Protein AF-A0AB37X7U2-F1 (afdb_monomer_lite)

Radius of gyration: 24.33 Å; chains: 1; bounding box: 53×36×54 Å

Structure (mmCIF, N/CA/C/O backbone):
data_AF-A0AB37X7U2-F1
#
_entry.id   AF-A0AB37X7U2-F1
#
loop_
_atom_site.group_PDB
_atom_site.id
_atom_site.type_symbol
_atom_site.label_atom_id
_atom_site.label_alt_id
_atom_site.label_comp_id
_atom_site.label_asym_id
_atom_site.label_entity_id
_atom_site.label_seq_id
_atom_site.pdbx_PDB_ins_code
_atom_site.Cartn_x
_atom_site.Cartn_y
_atom_site.Cartn_z
_atom_site.occupancy
_atom_site.B_iso_or_equiv
_atom_site.auth_seq_id
_atom_site.auth_comp_id
_atom_site.auth_asym_id
_atom_site.auth_atom_id
_atom_site.pdbx_PDB_model_num
ATOM 1 N N . MET A 1 1 ? 36.731 28.317 12.889 1.00 39.19 1 MET A N 1
ATOM 2 C CA . MET A 1 1 ? 36.912 27.083 13.681 1.00 39.19 1 MET A CA 1
ATOM 3 C C . MET A 1 1 ? 36.143 27.249 14.980 1.00 39.19 1 MET A C 1
ATOM 5 O O . MET A 1 1 ? 36.609 27.953 15.861 1.00 39.19 1 MET A O 1
ATOM 9 N N . LEU A 1 2 ? 34.923 26.715 15.038 1.00 48.03 2 LEU A N 1
ATOM 10 C CA . LEU A 1 2 ? 34.070 26.726 16.229 1.00 48.03 2 LEU A CA 1
ATOM 11 C C . LEU A 1 2 ? 34.205 25.358 16.905 1.00 48.03 2 LEU A C 1
ATOM 13 O O . LEU A 1 2 ? 33.697 24.361 16.400 1.00 48.03 2 LEU A O 1
ATOM 17 N N . THR A 1 3 ? 34.945 25.311 18.006 1.00 49.19 3 THR A N 1
ATOM 18 C CA . THR A 1 3 ? 35.049 24.162 18.909 1.00 49.19 3 THR A CA 1
ATOM 19 C C . THR A 1 3 ? 33.835 24.160 19.835 1.00 49.19 3 THR A C 1
ATOM 21 O O . THR A 1 3 ? 33.737 24.980 20.743 1.00 49.19 3 THR A O 1
ATOM 24 N N . LEU A 1 4 ? 32.888 23.251 19.600 1.00 56.22 4 LEU A N 1
ATOM 25 C CA . LEU A 1 4 ? 31.833 22.942 20.567 1.00 56.22 4 LEU A CA 1
ATOM 26 C C . LEU A 1 4 ? 32.372 21.909 21.572 1.00 56.22 4 LEU A C 1
ATOM 28 O O . LEU A 1 4 ? 32.998 20.934 21.150 1.00 56.22 4 LEU A O 1
ATOM 32 N N . PRO A 1 5 ? 32.174 22.106 22.888 1.00 53.41 5 PRO A N 1
ATOM 33 C CA . PRO A 1 5 ? 32.727 21.223 23.900 1.00 53.41 5 PRO A CA 1
ATOM 34 C C . PRO A 1 5 ? 31.964 19.893 23.922 1.00 53.41 5 PRO A C 1
ATOM 36 O O . PRO A 1 5 ? 30.778 19.829 24.242 1.00 53.41 5 PRO A O 1
ATOM 39 N N . THR A 1 6 ? 32.686 18.819 23.610 1.00 54.94 6 THR A N 1
ATOM 40 C CA . THR A 1 6 ? 32.317 17.412 23.823 1.00 54.94 6 THR A CA 1
ATOM 41 C C . THR A 1 6 ? 32.255 17.109 25.323 1.00 54.94 6 THR A C 1
ATOM 43 O O . THR A 1 6 ? 3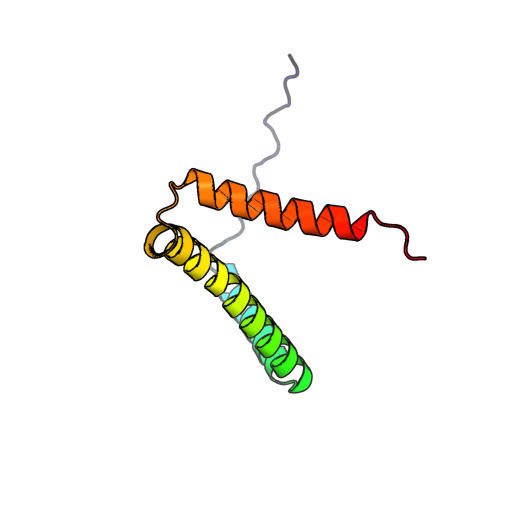3.122 16.436 25.873 1.00 54.94 6 THR A O 1
ATOM 46 N N . ALA A 1 7 ? 31.270 17.664 26.025 1.00 50.97 7 ALA A N 1
ATOM 47 C CA . ALA A 1 7 ? 31.122 17.463 27.464 1.00 50.97 7 ALA A CA 1
ATOM 48 C C . ALA A 1 7 ? 29.665 17.622 27.922 1.00 50.97 7 ALA A C 1
ATOM 50 O O . ALA A 1 7 ? 29.391 18.432 28.795 1.00 50.97 7 ALA A O 1
ATOM 51 N N . ALA A 1 8 ? 28.722 16.881 27.325 1.00 48.66 8 ALA A N 1
ATOM 52 C CA . ALA A 1 8 ? 27.391 16.636 27.911 1.00 48.66 8 ALA A CA 1
ATOM 53 C C . ALA A 1 8 ? 26.583 15.605 27.095 1.00 48.66 8 ALA A C 1
ATOM 55 O O . ALA A 1 8 ? 25.470 15.876 26.652 1.00 48.66 8 ALA A O 1
ATOM 56 N N . SER A 1 9 ? 27.128 14.414 26.842 1.00 45.03 9 SER A N 1
ATOM 57 C CA . SER A 1 9 ? 26.303 13.323 26.296 1.00 45.03 9 SER A CA 1
ATOM 58 C C . SER A 1 9 ? 26.657 11.966 26.885 1.00 45.03 9 SER A C 1
ATOM 60 O O . SER A 1 9 ? 26.693 10.947 26.209 1.00 45.03 9 SER A O 1
ATOM 62 N N . THR A 1 10 ? 26.869 11.936 28.196 1.00 48.75 10 THR A N 1
ATOM 63 C CA . THR A 1 10 ? 26.601 10.734 28.985 1.00 48.75 10 THR A CA 1
ATOM 64 C C . THR A 1 10 ? 25.107 10.724 29.298 1.00 48.75 10 THR A C 1
ATOM 66 O O . THR A 1 10 ? 24.675 10.964 30.423 1.00 48.75 10 THR A O 1
ATOM 69 N N . VAL A 1 11 ? 24.291 10.475 28.269 1.00 45.34 11 VAL A N 1
ATOM 70 C CA . VAL A 1 11 ? 22.961 9.907 28.497 1.00 45.34 11 VAL A CA 1
ATOM 71 C C . VAL A 1 11 ? 23.237 8.531 29.081 1.00 45.34 11 VAL A C 1
ATOM 73 O O . VAL A 1 11 ? 23.656 7.619 28.370 1.00 45.34 11 VAL A O 1
ATOM 76 N N . ALA A 1 12 ? 23.092 8.406 30.399 1.00 48.12 12 ALA A N 1
ATOM 77 C CA . ALA A 1 12 ? 22.971 7.111 31.039 1.00 48.12 12 ALA A CA 1
ATOM 78 C C . ALA A 1 12 ? 21.840 6.377 30.312 1.00 48.12 12 ALA A C 1
ATOM 80 O O . ALA A 1 12 ? 20.680 6.774 30.410 1.00 48.12 12 ALA A O 1
ATOM 81 N N . ALA A 1 13 ? 22.195 5.386 29.494 1.00 56.03 13 ALA A N 1
ATOM 82 C CA . ALA A 1 13 ? 21.222 4.567 28.797 1.00 56.03 13 ALA A CA 1
ATOM 83 C C . ALA A 1 13 ? 20.304 3.936 29.862 1.00 56.03 13 ALA A C 1
ATOM 85 O O . ALA A 1 13 ? 20.812 3.206 30.721 1.00 56.03 13 ALA A O 1
ATOM 86 N N . PRO A 1 14 ? 18.985 4.208 29.848 1.00 58.78 14 PRO A N 1
ATOM 87 C CA . PRO A 1 14 ? 18.048 3.455 30.671 1.00 58.78 14 PRO A CA 1
ATOM 88 C C . PRO A 1 14 ? 18.115 1.973 30.259 1.00 58.78 14 PRO A C 1
ATOM 90 O O . PRO A 1 14 ? 18.580 1.675 29.152 1.00 58.78 14 PRO A O 1
ATOM 93 N N . PRO A 1 15 ? 17.686 1.018 31.105 1.00 53.06 15 PRO A N 1
ATOM 94 C CA . PRO A 1 15 ? 17.724 -0.406 30.782 1.00 53.06 15 PRO A CA 1
ATOM 95 C C . PRO A 1 15 ? 16.771 -0.718 29.612 1.00 53.06 15 PRO A C 1
ATOM 97 O O . PRO A 1 15 ? 15.645 -1.175 29.782 1.00 53.06 15 PRO A O 1
ATOM 100 N N . ALA A 1 16 ? 17.255 -0.523 28.384 1.00 57.72 16 ALA A N 1
ATOM 101 C CA . ALA A 1 16 ? 16.487 -0.548 27.138 1.00 57.72 16 ALA A CA 1
ATOM 102 C C . ALA A 1 16 ? 15.861 -1.915 26.794 1.00 57.72 16 ALA A C 1
ATOM 104 O O . ALA A 1 16 ? 15.170 -2.060 25.782 1.00 57.72 16 ALA A O 1
ATOM 105 N N . ARG A 1 17 ? 16.125 -2.949 27.601 1.00 57.59 17 ARG A N 1
ATOM 106 C CA . ARG A 1 17 ? 15.743 -4.333 27.309 1.00 57.59 17 ARG A CA 1
ATOM 107 C C . ARG A 1 17 ? 14.390 -4.730 27.905 1.00 57.59 17 ARG A C 1
ATOM 109 O O . ARG A 1 17 ? 13.712 -5.553 27.298 1.00 57.59 17 ARG A O 1
ATOM 116 N N . GLU A 1 18 ? 13.971 -4.116 29.013 1.00 57.41 18 GLU A N 1
ATOM 117 C CA . GLU A 1 18 ? 12.667 -4.386 29.651 1.00 57.41 18 GLU A CA 1
ATOM 118 C C . GLU A 1 18 ? 11.556 -3.427 29.186 1.00 57.41 18 GLU A C 1
ATOM 120 O O . GLU A 1 18 ? 10.383 -3.799 29.156 1.00 57.41 18 GLU A O 1
ATOM 125 N N . GLU A 1 19 ? 11.905 -2.224 28.723 1.00 59.62 19 GLU A N 1
ATOM 126 C CA . GLU A 1 19 ? 10.934 -1.233 28.226 1.00 59.62 19 GLU A CA 1
ATOM 127 C C . GLU A 1 19 ? 10.345 -1.588 26.858 1.00 59.62 19 GLU A C 1
ATOM 129 O O . GLU A 1 19 ? 9.168 -1.343 26.602 1.00 59.62 19 GLU A O 1
ATOM 134 N N . ARG A 1 20 ? 11.129 -2.216 25.975 1.00 60.31 20 ARG A N 1
ATOM 135 C CA . ARG A 1 20 ? 10.686 -2.597 24.625 1.00 60.31 20 ARG A CA 1
ATOM 136 C C . ARG A 1 20 ? 9.476 -3.547 24.613 1.00 60.31 20 ARG A C 1
ATOM 138 O O . ARG A 1 20 ? 8.516 -3.251 23.901 1.00 60.31 20 ARG A O 1
ATOM 145 N N . PRO A 1 21 ? 9.469 -4.664 25.370 1.00 69.88 21 PRO A N 1
ATOM 146 C CA . PRO A 1 21 ? 8.306 -5.548 25.416 1.00 69.88 21 PRO A CA 1
ATOM 147 C C . PRO A 1 21 ? 7.096 -4.889 26.087 1.00 69.88 21 PRO A C 1
ATOM 149 O O . PRO A 1 21 ? 5.975 -5.153 25.663 1.00 69.88 21 PRO A O 1
ATOM 152 N N . ARG A 1 22 ? 7.308 -3.994 27.064 1.00 72.38 22 ARG A N 1
ATOM 153 C CA . ARG A 1 22 ? 6.236 -3.236 27.730 1.00 72.38 22 ARG A CA 1
ATOM 154 C C . ARG A 1 22 ? 5.582 -2.203 26.807 1.00 72.38 22 ARG A C 1
ATOM 156 O O . ARG A 1 22 ? 4.362 -2.095 26.761 1.00 72.38 22 ARG A O 1
ATOM 163 N N . LEU A 1 23 ? 6.380 -1.485 26.022 1.00 73.81 23 LEU A N 1
ATOM 164 C CA . LEU A 1 23 ? 5.882 -0.549 25.013 1.00 73.81 23 LEU A CA 1
ATOM 165 C C . LEU A 1 23 ? 5.072 -1.271 23.935 1.00 73.81 23 LEU A C 1
ATOM 167 O O . LEU A 1 23 ? 4.014 -0.794 23.533 1.00 73.81 23 LEU A O 1
ATOM 171 N N . LEU A 1 24 ? 5.536 -2.442 23.492 1.00 80.25 24 LEU A N 1
ATOM 172 C CA . LEU A 1 24 ? 4.801 -3.255 22.528 1.00 80.25 24 LEU A CA 1
ATOM 173 C C . LEU A 1 24 ? 3.474 -3.758 23.099 1.00 80.25 24 LEU A C 1
ATOM 175 O O . LEU A 1 24 ? 2.479 -3.709 22.383 1.00 80.25 24 LEU A O 1
ATOM 179 N N . THR A 1 25 ? 3.419 -4.199 24.360 1.00 78.25 25 THR A N 1
ATOM 180 C CA . THR A 1 25 ? 2.158 -4.627 24.986 1.00 78.25 25 TH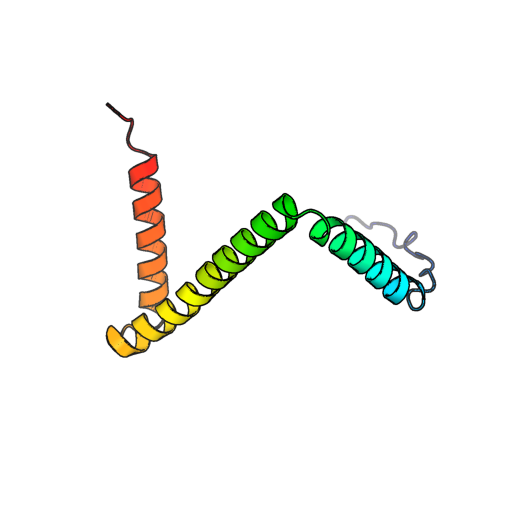R A CA 1
ATOM 181 C C . THR A 1 25 ? 1.197 -3.471 25.236 1.00 78.25 25 THR A C 1
ATOM 183 O O . THR A 1 25 ? -0.005 -3.654 25.046 1.00 78.25 25 THR A O 1
ATOM 186 N N . GLU A 1 26 ? 1.684 -2.278 25.580 1.00 80.00 26 GLU A N 1
ATOM 187 C CA . GLU A 1 26 ? 0.836 -1.084 25.693 1.00 80.00 26 GLU A CA 1
ATOM 188 C C . GLU A 1 26 ? 0.312 -0.616 24.328 1.00 80.00 26 GLU A C 1
ATOM 190 O O . GLU A 1 26 ? -0.881 -0.330 24.198 1.00 80.00 26 GLU A O 1
ATOM 195 N N . LEU A 1 27 ? 1.146 -0.642 23.282 1.00 82.12 27 LEU A N 1
ATOM 196 C CA . LEU A 1 27 ? 0.724 -0.375 21.902 1.00 82.12 27 LEU A CA 1
ATOM 197 C C . LEU A 1 27 ? -0.297 -1.404 21.410 1.00 82.12 27 LEU A C 1
ATOM 199 O O . LEU A 1 27 ? -1.306 -1.027 20.816 1.00 82.12 27 LEU A O 1
ATOM 203 N N . LEU A 1 28 ? -0.083 -2.693 21.692 1.00 80.19 28 LEU A N 1
ATOM 204 C CA . LEU A 1 28 ? -1.037 -3.750 21.355 1.00 80.19 28 LEU A CA 1
ATOM 205 C C . LEU A 1 28 ? -2.344 -3.589 22.133 1.00 80.19 28 LEU A C 1
ATOM 207 O O . LEU A 1 28 ? -3.416 -3.787 21.569 1.00 80.19 28 LEU A O 1
ATOM 211 N N . GLY A 1 29 ? -2.275 -3.219 23.413 1.00 80.12 29 GLY A N 1
ATOM 212 C CA . GLY A 1 29 ? -3.442 -2.950 24.251 1.00 80.12 29 GLY A CA 1
ATOM 213 C C . GLY A 1 29 ? -4.250 -1.756 23.744 1.00 80.12 29 GLY A C 1
ATOM 214 O O . GLY A 1 29 ? -5.478 -1.836 23.648 1.00 80.12 29 GLY A O 1
ATOM 215 N N . GLY A 1 30 ? -3.563 -0.685 23.342 1.00 76.94 30 GLY A N 1
ATOM 216 C CA . GLY A 1 30 ? -4.151 0.480 22.688 1.00 76.94 30 GLY A CA 1
ATOM 217 C C . GLY A 1 30 ? -4.795 0.122 21.350 1.00 76.94 30 GLY A C 1
ATOM 218 O O . GLY A 1 30 ? -5.975 0.403 21.148 1.00 76.94 30 GLY A O 1
ATOM 219 N N . ALA A 1 31 ? -4.072 -0.585 20.479 1.00 77.19 31 ALA A N 1
ATOM 220 C CA . ALA A 1 31 ? -4.578 -1.056 19.191 1.00 77.19 31 ALA A CA 1
ATOM 221 C C . ALA A 1 31 ? -5.792 -1.980 19.356 1.00 77.19 31 ALA A C 1
ATOM 223 O O . ALA A 1 31 ? -6.776 -1.840 18.635 1.00 77.19 31 ALA A O 1
ATOM 224 N N . ARG A 1 32 ? -5.778 -2.878 20.347 1.00 75.25 32 ARG A N 1
ATOM 225 C CA . ARG A 1 32 ? -6.887 -3.799 20.633 1.00 75.25 32 ARG A CA 1
ATOM 226 C C . ARG A 1 32 ? -8.118 -3.071 21.177 1.00 75.25 32 ARG A C 1
ATOM 228 O O . ARG A 1 32 ? -9.232 -3.421 20.798 1.00 75.25 32 ARG A O 1
ATOM 235 N N . ARG A 1 33 ? -7.945 -2.027 21.998 1.00 71.31 33 ARG A N 1
ATOM 236 C CA . ARG A 1 33 ? -9.045 -1.125 22.403 1.00 71.31 33 ARG A CA 1
ATOM 237 C C . ARG A 1 33 ? -9.592 -0.308 21.232 1.00 71.31 33 ARG A C 1
ATOM 239 O O . ARG A 1 33 ? -10.802 -0.094 21.158 1.00 71.31 33 ARG A O 1
ATOM 246 N N . LEU A 1 34 ? -8.723 0.121 20.319 1.00 69.06 34 LEU A N 1
ATOM 247 C CA . LEU A 1 34 ? -9.112 0.854 19.115 1.00 69.06 34 LEU A CA 1
ATOM 248 C C . LEU A 1 34 ? -9.908 -0.045 18.154 1.00 69.06 34 LEU A C 1
ATOM 250 O O . LEU A 1 34 ? -10.963 0.357 17.669 1.00 69.06 34 LEU A O 1
ATOM 254 N N . LEU A 1 35 ? -9.461 -1.292 17.969 1.00 71.69 35 LEU A N 1
ATOM 255 C CA . LEU A 1 35 ? -10.170 -2.322 17.202 1.00 71.69 35 LEU A CA 1
ATOM 256 C C . LEU A 1 35 ? -11.486 -2.765 17.857 1.00 71.69 35 LEU A C 1
ATOM 258 O O . LEU A 1 35 ? -12.376 -3.241 17.160 1.00 71.69 35 LEU A O 1
ATOM 262 N N . GLY A 1 36 ? -11.634 -2.594 19.173 1.00 76.62 36 GLY A N 1
ATOM 263 C CA . GLY A 1 36 ? -12.890 -2.855 19.882 1.00 76.62 36 GLY A CA 1
ATOM 264 C C . GLY A 1 36 ? -14.035 -1.913 19.489 1.00 76.62 36 GLY A C 1
ATOM 265 O O . GLY A 1 36 ? -15.192 -2.218 19.767 1.00 76.62 36 GLY A O 1
ATOM 266 N N . HIS A 1 37 ? -13.743 -0.790 18.820 1.00 80.75 37 HIS A N 1
ATOM 267 C CA . HIS A 1 37 ? -14.752 0.142 18.322 1.00 80.75 37 HIS A CA 1
ATOM 268 C C . HIS A 1 37 ? -15.019 -0.109 16.829 1.00 80.75 37 HIS A C 1
ATOM 270 O O . HIS A 1 37 ? -14.165 0.210 15.998 1.00 80.75 37 HIS A O 1
ATOM 276 N N . PRO A 1 38 ? -16.212 -0.600 16.441 1.00 75.19 38 PRO A N 1
ATOM 277 C CA . PRO A 1 38 ? -16.471 -1.069 15.077 1.00 75.19 38 PRO A CA 1
ATOM 278 C C . PRO A 1 38 ? -16.294 0.024 14.015 1.00 75.19 38 PRO A C 1
ATOM 280 O O . PRO A 1 38 ? -15.809 -0.251 12.924 1.00 75.19 38 PRO A O 1
ATOM 283 N N . ARG A 1 39 ? -16.607 1.288 14.333 1.00 77.00 39 ARG A N 1
ATOM 284 C CA . ARG A 1 39 ? -16.394 2.418 13.409 1.00 77.00 39 ARG A CA 1
ATOM 285 C C . ARG A 1 39 ? -14.916 2.725 13.161 1.00 77.00 39 ARG A C 1
ATOM 287 O O . ARG A 1 39 ? -14.544 3.007 12.027 1.00 77.00 39 ARG A O 1
ATOM 294 N N . LEU A 1 40 ? -14.085 2.665 14.203 1.00 77.69 40 LEU A N 1
ATOM 295 C CA . LEU A 1 40 ? -12.646 2.906 14.076 1.00 77.69 40 LEU A CA 1
ATOM 296 C C . LEU A 1 40 ? -11.970 1.734 13.368 1.00 77.69 40 LEU A C 1
ATOM 298 O O . LEU A 1 40 ? -11.204 1.962 12.442 1.00 77.69 40 LEU A O 1
ATOM 302 N N . ALA A 1 41 ? -12.330 0.496 13.714 1.00 80.19 41 ALA A N 1
ATOM 303 C CA . ALA A 1 41 ? -11.816 -0.699 13.050 1.00 80.19 41 ALA A CA 1
ATOM 304 C C . ALA A 1 41 ? -12.095 -0.694 11.537 1.00 80.19 41 ALA A C 1
ATOM 306 O O . ALA A 1 41 ? -11.192 -0.971 10.751 1.00 80.19 41 ALA A O 1
ATOM 307 N N . VAL A 1 42 ? -13.312 -0.322 11.118 1.00 82.19 42 VAL A N 1
ATOM 308 C CA . VAL A 1 42 ? -13.666 -0.210 9.693 1.00 82.19 42 VAL A CA 1
ATOM 309 C C . VAL A 1 42 ? -12.864 0.892 9.006 1.00 82.19 42 VAL A C 1
ATOM 311 O O . VAL A 1 42 ? -12.335 0.658 7.925 1.00 82.19 42 VAL A O 1
ATOM 314 N N . ALA A 1 43 ? -12.718 2.065 9.628 1.00 83.75 43 ALA A N 1
ATOM 315 C CA . ALA A 1 43 ? -11.921 3.151 9.059 1.00 83.75 43 ALA A CA 1
ATOM 316 C C . ALA A 1 43 ? -10.440 2.764 8.921 1.00 83.75 43 ALA A C 1
ATOM 318 O O . ALA A 1 43 ? -9.840 2.994 7.874 1.00 83.75 43 ALA A O 1
ATOM 319 N N . THR A 1 44 ? -9.857 2.127 9.940 1.00 83.25 44 THR A N 1
ATOM 320 C CA . THR A 1 44 ? -8.470 1.646 9.905 1.00 83.25 44 THR A CA 1
ATOM 321 C C . THR A 1 44 ? -8.285 0.535 8.873 1.00 83.25 44 THR A C 1
ATOM 323 O O . THR A 1 44 ? -7.285 0.539 8.164 1.00 83.25 44 THR A O 1
ATOM 326 N N . CYS A 1 45 ? -9.249 -0.378 8.741 1.00 83.12 45 CYS A N 1
ATOM 327 C CA . CYS A 1 45 ? -9.215 -1.455 7.752 1.00 83.12 45 CYS A CA 1
ATOM 328 C C . CYS A 1 45 ? -9.377 -0.930 6.318 1.00 83.12 45 CYS A C 1
ATOM 330 O O . CYS A 1 45 ? -8.655 -1.348 5.418 1.00 83.12 45 CYS A O 1
ATOM 332 N N . ALA A 1 46 ? -10.275 0.031 6.099 1.00 87.06 46 ALA A N 1
ATOM 333 C CA . ALA A 1 46 ? -10.414 0.692 4.808 1.00 87.06 46 ALA A CA 1
ATOM 334 C C . ALA A 1 46 ? -9.139 1.466 4.453 1.00 87.06 46 ALA A C 1
ATOM 336 O O . ALA A 1 46 ? -8.632 1.337 3.344 1.00 87.06 46 ALA A O 1
ATOM 337 N N . ALA A 1 47 ? -8.578 2.214 5.405 1.00 86.12 47 ALA A N 1
ATOM 338 C CA . ALA A 1 47 ? -7.330 2.940 5.204 1.00 86.12 47 ALA A CA 1
ATOM 339 C C . ALA A 1 47 ? -6.159 1.998 4.895 1.00 86.12 47 ALA A C 1
ATOM 341 O O . ALA A 1 47 ? -5.382 2.279 3.986 1.00 86.12 47 ALA A O 1
ATOM 342 N N . SER A 1 48 ? -6.044 0.865 5.596 1.00 85.12 48 SER A N 1
ATOM 343 C CA . SER A 1 48 ? -4.993 -0.116 5.321 1.00 85.12 48 SER A CA 1
ATOM 344 C C . SER A 1 48 ? -5.187 -0.806 3.972 1.00 85.12 48 SER A C 1
ATOM 346 O O . SER A 1 48 ? -4.209 -0.996 3.255 1.00 85.12 48 SER A O 1
ATOM 348 N N . ALA A 1 49 ? -6.424 -1.123 3.583 1.00 89.31 49 ALA A N 1
ATOM 349 C CA . ALA A 1 49 ? -6.729 -1.677 2.267 1.00 89.31 49 ALA A CA 1
ATOM 350 C C . ALA A 1 49 ? -6.388 -0.688 1.142 1.00 89.31 49 ALA A C 1
ATOM 352 O O . ALA A 1 49 ? -5.773 -1.077 0.152 1.00 89.31 49 ALA A O 1
ATOM 353 N N . ILE A 1 50 ? -6.725 0.594 1.316 1.00 88.94 50 ILE A N 1
ATOM 354 C CA . ILE A 1 50 ? -6.374 1.660 0.369 1.00 88.94 50 ILE A CA 1
ATOM 355 C C . ILE A 1 50 ? -4.857 1.816 0.288 1.00 88.94 50 ILE A C 1
ATOM 357 O O . ILE A 1 50 ? -4.321 1.847 -0.811 1.00 88.94 50 ILE A O 1
ATOM 361 N N . ALA A 1 51 ? -4.156 1.856 1.422 1.00 87.38 51 ALA A N 1
ATOM 362 C CA . ALA A 1 51 ? -2.699 1.959 1.447 1.00 87.38 51 ALA A CA 1
ATOM 363 C C . ALA A 1 51 ? -2.017 0.737 0.810 1.00 87.38 51 ALA A C 1
ATOM 365 O O . ALA A 1 51 ? -1.000 0.874 0.137 1.00 87.38 51 ALA A O 1
ATOM 366 N N . PHE A 1 52 ? -2.581 -0.459 0.985 1.00 84.12 52 PHE A N 1
ATOM 367 C CA . PHE A 1 52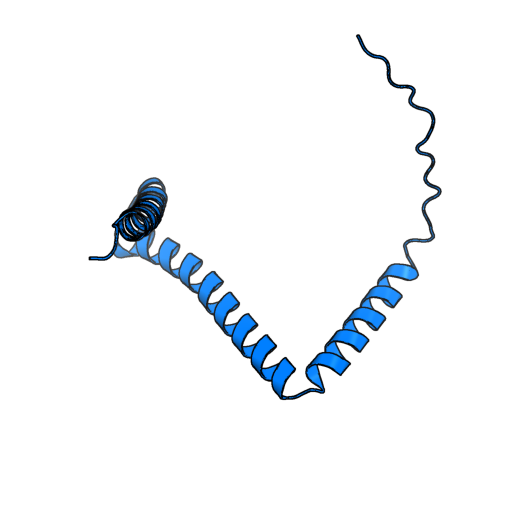 ? -2.069 -1.668 0.348 1.00 84.12 52 PHE A CA 1
ATOM 368 C C . PHE A 1 52 ? -2.296 -1.650 -1.163 1.00 84.12 52 PHE A C 1
ATOM 370 O O . PHE A 1 52 ? -1.383 -1.970 -1.918 1.00 84.12 52 PHE A O 1
ATOM 377 N N . ALA A 1 53 ? -3.483 -1.241 -1.615 1.00 88.12 53 ALA A N 1
ATOM 378 C CA . ALA A 1 53 ? -3.757 -1.040 -3.032 1.00 88.12 53 ALA A CA 1
ATOM 379 C C . ALA A 1 53 ? -2.848 0.049 -3.627 1.00 88.12 53 ALA A C 1
ATOM 381 O O . ALA A 1 53 ? -2.343 -0.130 -4.735 1.00 88.12 53 ALA A O 1
ATOM 382 N N . ASP A 1 54 ? -2.586 1.122 -2.869 1.00 85.44 54 ASP A N 1
ATOM 383 C CA . ASP A 1 54 ? -1.641 2.181 -3.228 1.00 85.44 54 ASP A CA 1
ATOM 384 C C . ASP A 1 54 ? -0.213 1.623 -3.404 1.00 85.44 54 ASP A C 1
ATOM 386 O O . ASP A 1 54 ? 0.434 1.792 -4.429 1.00 85.44 54 ASP A O 1
ATOM 390 N N . ALA A 1 55 ? 0.277 0.834 -2.451 1.00 80.94 55 ALA A N 1
ATOM 391 C CA . ALA A 1 55 ? 1.589 0.196 -2.571 1.00 80.94 55 ALA A CA 1
ATOM 392 C C . ALA A 1 55 ? 1.648 -0.846 -3.709 1.00 80.94 55 ALA A C 1
ATOM 394 O O . ALA A 1 55 ? 2.669 -0.995 -4.387 1.00 80.94 55 ALA A O 1
ATOM 395 N N . ALA A 1 56 ? 0.557 -1.581 -3.932 1.00 85.69 56 ALA A N 1
ATOM 396 C CA . ALA A 1 56 ? 0.492 -2.629 -4.941 1.00 85.69 56 ALA A CA 1
ATOM 397 C C . ALA A 1 56 ? 0.519 -2.061 -6.364 1.00 85.69 56 ALA A C 1
ATOM 399 O O . ALA A 1 56 ? 1.222 -2.613 -7.216 1.00 85.69 56 ALA A O 1
ATOM 400 N N . TRP A 1 57 ? -0.190 -0.956 -6.634 1.00 82.12 57 TRP A N 1
ATOM 401 C CA . TRP A 1 57 ? -0.191 -0.392 -7.985 1.00 82.12 57 TRP A CA 1
ATOM 402 C C . TRP A 1 57 ? 1.197 0.097 -8.395 1.00 82.12 57 TRP A C 1
ATOM 404 O O . TRP A 1 57 ? 1.528 -0.045 -9.566 1.00 82.12 57 TRP A O 1
ATOM 414 N N . TRP A 1 58 ? 2.043 0.555 -7.461 1.00 79.69 58 TRP A N 1
ATOM 415 C CA . TRP A 1 58 ? 3.444 0.885 -7.748 1.00 79.69 58 TRP A CA 1
ATOM 416 C C . TRP A 1 58 ? 4.210 -0.296 -8.338 1.00 79.69 58 TRP A C 1
ATOM 418 O O . TRP A 1 58 ? 4.862 -0.169 -9.373 1.00 79.69 58 TRP A O 1
ATOM 428 N N . SER A 1 59 ? 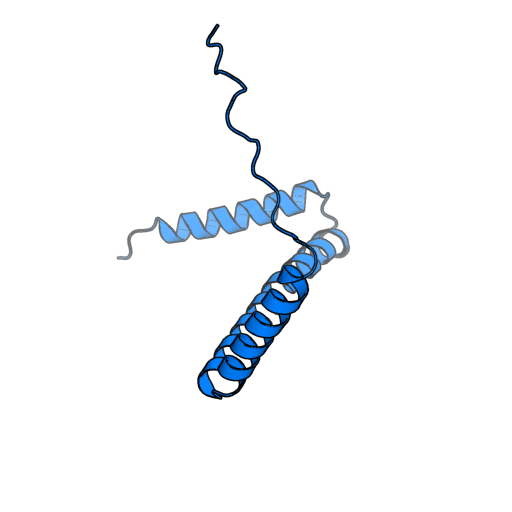4.080 -1.463 -7.707 1.00 79.81 59 SER A N 1
ATOM 429 C CA . SER A 1 59 ? 4.741 -2.688 -8.166 1.00 79.81 59 SER A CA 1
ATOM 430 C C . SER A 1 59 ? 4.211 -3.125 -9.532 1.00 79.81 59 SER A C 1
ATOM 432 O O . SER A 1 59 ? 4.987 -3.465 -10.426 1.00 79.81 59 SER A O 1
ATOM 434 N N . VAL A 1 60 ? 2.891 -3.055 -9.722 1.00 79.75 60 VAL A N 1
ATOM 435 C CA . VAL A 1 60 ? 2.246 -3.358 -11.006 1.00 79.75 60 VAL A CA 1
ATOM 436 C C . VAL A 1 60 ? 2.713 -2.394 -12.094 1.00 79.75 60 VAL A C 1
ATOM 438 O O . VAL A 1 60 ? 3.005 -2.839 -13.198 1.00 79.75 60 VAL A O 1
ATOM 441 N N . LEU A 1 61 ? 2.826 -1.097 -11.800 1.00 76.06 61 LEU A N 1
ATOM 442 C CA . LEU A 1 61 ? 3.231 -0.083 -12.771 1.00 76.06 61 LEU A CA 1
ATOM 443 C C . LEU A 1 61 ? 4.672 -0.305 -13.241 1.00 76.06 61 LEU A C 1
ATOM 445 O O . LEU A 1 61 ? 4.943 -0.205 -14.437 1.00 76.06 61 LEU A O 1
ATOM 449 N N . VAL A 1 62 ? 5.581 -0.643 -12.319 1.00 78.12 62 VAL A N 1
ATOM 450 C CA . VAL A 1 62 ? 6.980 -0.961 -12.646 1.00 78.12 62 VAL A CA 1
ATOM 451 C C . VAL A 1 62 ? 7.033 -2.174 -13.566 1.00 78.12 62 VAL A C 1
ATOM 453 O O . VAL A 1 62 ? 7.592 -2.084 -14.661 1.00 78.12 62 VAL A O 1
ATOM 456 N N . VAL A 1 63 ? 6.386 -3.276 -13.174 1.00 79.94 63 VAL A N 1
ATOM 457 C CA . VAL A 1 63 ? 6.361 -4.506 -13.975 1.00 79.94 63 VAL A CA 1
ATOM 458 C C . VAL A 1 63 ? 5.734 -4.243 -15.341 1.00 79.94 63 VAL A C 1
ATOM 460 O O . VAL A 1 63 ? 6.349 -4.556 -16.352 1.00 79.94 63 VAL A O 1
ATOM 463 N N . TYR A 1 64 ? 4.572 -3.591 -15.391 1.00 77.81 64 TYR A N 1
ATOM 464 C CA . TYR A 1 64 ? 3.864 -3.273 -16.631 1.00 77.81 64 TYR A CA 1
ATOM 465 C C . TYR A 1 64 ? 4.694 -2.393 -17.576 1.00 77.81 64 TYR A C 1
ATOM 467 O O . TYR A 1 64 ? 4.727 -2.635 -18.784 1.00 77.81 64 TYR A O 1
ATOM 475 N N . SER A 1 65 ? 5.406 -1.397 -17.040 1.00 71.06 65 SER A N 1
ATOM 476 C CA . SER A 1 65 ? 6.253 -0.510 -17.844 1.00 71.06 65 SER A CA 1
ATOM 477 C C . SER A 1 65 ? 7.420 -1.248 -18.507 1.00 71.06 65 SER A C 1
ATOM 479 O O . SER A 1 65 ? 7.708 -1.004 -19.680 1.00 71.06 65 SER A O 1
ATOM 481 N N . GLY A 1 66 ? 8.033 -2.199 -17.798 1.00 72.88 66 GLY A N 1
ATOM 482 C CA . GLY A 1 66 ? 9.109 -3.022 -18.340 1.00 72.88 66 GLY A CA 1
ATOM 483 C C . GLY A 1 66 ? 8.603 -4.122 -19.273 1.00 72.88 66 GLY A C 1
ATOM 484 O O . GLY A 1 66 ? 9.130 -4.292 -20.368 1.00 72.88 66 GLY A O 1
ATOM 485 N N . SER A 1 67 ? 7.565 -4.862 -18.873 1.00 71.62 67 SER A N 1
ATOM 486 C CA . SER A 1 67 ? 7.134 -6.076 -19.577 1.00 71.62 67 SER A CA 1
ATOM 487 C C . SER A 1 67 ? 6.167 -5.828 -20.732 1.00 71.62 67 SER A C 1
ATOM 489 O O . SER A 1 67 ? 6.156 -6.613 -21.675 1.00 71.62 67 SER A O 1
ATOM 491 N N . VAL A 1 68 ? 5.333 -4.784 -20.663 1.00 73.00 68 VAL A N 1
ATOM 492 C CA . VAL A 1 68 ? 4.297 -4.513 -21.679 1.00 73.00 68 VAL A CA 1
ATOM 493 C C . VAL A 1 68 ? 4.670 -3.333 -22.568 1.00 73.00 68 VAL A C 1
ATOM 495 O O . VAL A 1 68 ? 4.475 -3.409 -23.778 1.00 73.00 68 VAL A O 1
ATOM 498 N N . LEU A 1 69 ? 5.230 -2.257 -22.004 1.00 68.44 69 LEU A N 1
ATOM 499 C CA . LEU A 1 69 ? 5.680 -1.111 -22.806 1.00 68.44 69 LEU A CA 1
ATOM 500 C C . LEU A 1 69 ? 7.115 -1.250 -23.332 1.00 68.44 69 LEU A C 1
ATOM 502 O O . LEU A 1 69 ? 7.493 -0.493 -24.223 1.00 68.44 69 LEU A O 1
ATOM 506 N N . GLY A 1 70 ? 7.910 -2.187 -22.802 1.00 65.69 70 GLY A N 1
ATOM 507 C CA . GLY A 1 70 ? 9.310 -2.367 -23.202 1.00 65.69 70 GLY A CA 1
ATOM 508 C C . GLY A 1 70 ? 10.182 -1.138 -22.925 1.00 65.69 70 GLY A C 1
ATOM 509 O O . GLY A 1 70 ? 11.188 -0.928 -23.602 1.00 65.69 70 GLY A O 1
ATOM 510 N N . LEU A 1 71 ? 9.773 -0.285 -21.979 1.00 67.50 71 LEU A N 1
ATOM 511 C CA . LEU A 1 71 ? 10.469 0.961 -21.685 1.00 67.50 71 LEU A CA 1
ATOM 512 C C . LEU A 1 71 ? 11.745 0.682 -20.873 1.00 67.50 71 LEU A C 1
ATOM 514 O O . LEU A 1 71 ? 11.697 -0.090 -19.913 1.00 67.50 71 LEU A O 1
ATOM 518 N N . PRO A 1 72 ? 12.875 1.343 -21.195 1.00 65.75 72 PRO A N 1
ATOM 519 C CA . PRO A 1 72 ? 14.045 1.343 -20.322 1.00 65.75 72 PRO A CA 1
ATOM 520 C C . PRO A 1 72 ? 13.692 2.001 -18.979 1.00 65.75 72 PRO A C 1
ATOM 522 O O . PRO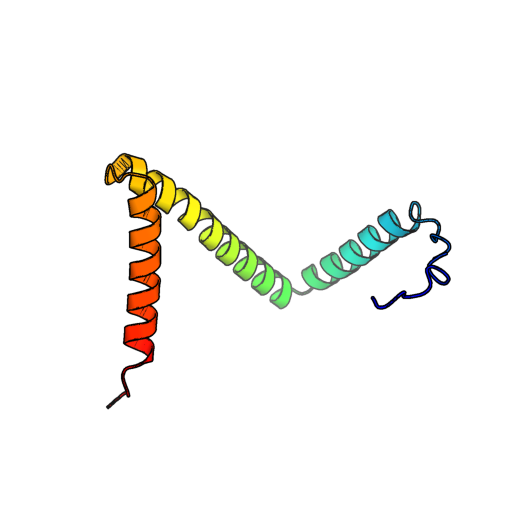 A 1 72 ? 12.780 2.824 -18.916 1.00 65.75 72 PRO A O 1
ATOM 525 N N . GLU A 1 73 ? 14.428 1.695 -17.908 1.00 63.81 73 GLU A N 1
ATOM 526 C CA . GLU A 1 73 ? 14.139 2.139 -16.526 1.00 63.81 73 GLU A CA 1
ATOM 527 C C . GLU A 1 73 ? 13.916 3.663 -16.393 1.00 63.81 73 GLU A C 1
ATOM 529 O O . GLU A 1 73 ? 13.084 4.118 -15.607 1.00 63.81 73 GLU A O 1
ATOM 534 N N . ALA A 1 74 ? 14.578 4.467 -17.233 1.00 65.44 74 ALA A N 1
ATOM 535 C CA . ALA A 1 74 ? 14.382 5.918 -17.315 1.00 65.44 74 ALA A CA 1
ATOM 536 C C . ALA A 1 74 ? 12.973 6.337 -17.797 1.00 65.44 74 ALA A C 1
ATOM 538 O O . ALA A 1 74 ? 12.470 7.396 -17.416 1.00 65.44 74 ALA A O 1
ATOM 539 N N . GLY A 1 75 ? 12.312 5.509 -18.610 1.00 66.44 75 GLY A N 1
ATOM 540 C CA . GLY A 1 75 ? 10.959 5.728 -19.123 1.00 66.44 75 GLY A CA 1
ATOM 541 C C . GLY A 1 75 ? 9.880 5.643 -18.043 1.00 66.44 75 GLY A C 1
ATOM 542 O O . GLY A 1 75 ? 8.907 6.395 -18.091 1.00 66.44 75 GLY A O 1
ATOM 543 N N . PHE A 1 76 ? 10.082 4.809 -17.019 1.00 66.31 76 PHE A N 1
ATOM 544 C CA . PHE A 1 76 ? 9.204 4.758 -15.847 1.00 66.31 76 PHE A CA 1
ATOM 545 C C . PHE A 1 76 ? 9.250 6.073 -15.057 1.00 66.31 76 PHE A C 1
ATOM 547 O O . PHE A 1 76 ? 8.209 6.647 -14.737 1.00 66.31 76 PHE A O 1
ATOM 554 N N . GLY A 1 77 ? 10.456 6.602 -14.817 1.00 71.12 77 GLY A N 1
ATOM 555 C CA . GLY A 1 77 ? 10.640 7.900 -14.159 1.00 71.12 77 GLY A CA 1
ATOM 556 C C . GLY A 1 77 ? 10.011 9.061 -14.940 1.00 71.12 77 GLY A C 1
ATOM 557 O O . GLY A 1 77 ? 9.427 9.967 -14.346 1.00 71.12 77 GLY A O 1
ATOM 558 N N . LEU A 1 78 ? 10.055 9.007 -16.273 1.00 76.75 78 LEU A N 1
ATOM 559 C CA . LEU A 1 78 ? 9.423 9.996 -17.152 1.00 76.75 78 LEU A CA 1
ATOM 560 C C . LEU A 1 78 ? 7.888 9.930 -17.119 1.00 76.75 78 LEU A C 1
ATOM 562 O O . LEU A 1 78 ? 7.239 10.973 -17.042 1.00 76.75 78 LEU A O 1
ATOM 566 N N . LEU A 1 79 ? 7.302 8.728 -17.112 1.00 74.69 79 LEU A N 1
ATOM 567 C CA . LEU A 1 79 ? 5.857 8.533 -16.931 1.00 74.69 79 LEU A CA 1
ATOM 568 C C . LEU A 1 79 ? 5.382 9.065 -15.572 1.00 74.69 79 LEU A C 1
ATOM 570 O O . LEU A 1 79 ? 4.346 9.729 -15.490 1.00 74.69 79 LEU A O 1
ATOM 574 N N . LEU A 1 80 ? 6.173 8.833 -14.524 1.00 77.56 80 LEU A N 1
ATOM 575 C CA . LEU A 1 80 ? 5.923 9.352 -13.184 1.00 77.56 80 LEU A CA 1
ATOM 576 C C . LEU A 1 80 ? 5.919 10.885 -13.158 1.00 77.56 80 LEU A C 1
ATOM 578 O O . LEU A 1 80 ? 4.973 11.511 -12.674 1.00 77.56 80 LEU A O 1
ATOM 582 N N . ALA A 1 81 ? 6.966 11.491 -13.724 1.00 79.75 81 ALA A N 1
ATOM 58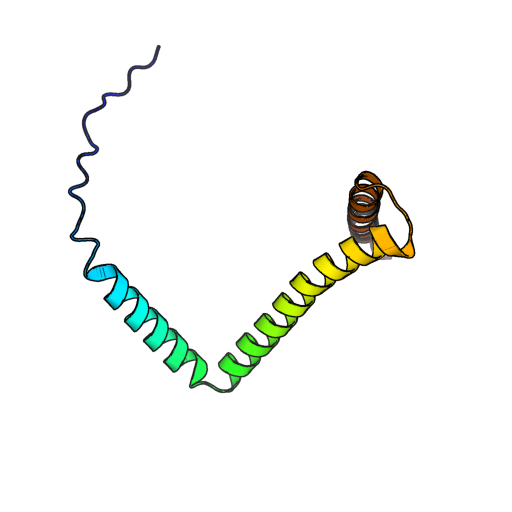3 C CA . ALA A 1 81 ? 7.123 12.937 -13.796 1.00 79.75 81 ALA A CA 1
ATOM 584 C C . ALA A 1 81 ? 6.004 13.591 -14.622 1.00 79.75 81 ALA A C 1
ATOM 586 O O . ALA A 1 81 ? 5.470 14.628 -14.225 1.00 79.75 81 ALA A O 1
ATOM 587 N N . ALA A 1 82 ? 5.593 12.962 -15.727 1.00 82.81 82 ALA A N 1
ATOM 588 C CA . ALA A 1 82 ? 4.480 13.427 -16.548 1.00 82.81 82 ALA A CA 1
ATOM 589 C C . ALA A 1 82 ? 3.142 13.387 -15.790 1.00 82.81 82 ALA A C 1
ATOM 591 O O . ALA A 1 82 ? 2.371 14.346 -15.862 1.00 82.81 82 ALA A O 1
ATOM 592 N N . GLY A 1 83 ? 2.877 12.326 -15.022 1.00 75.00 83 GLY A N 1
ATOM 593 C CA . GLY A 1 83 ? 1.674 12.223 -14.190 1.00 75.00 83 GLY A CA 1
ATOM 594 C C . GLY A 1 83 ? 1.584 13.341 -13.147 1.00 75.00 83 GLY A C 1
ATOM 595 O O . GLY A 1 83 ? 0.549 14.001 -13.025 1.00 75.00 83 GLY A O 1
ATOM 596 N N . VAL A 1 84 ? 2.694 13.619 -12.455 1.00 76.75 84 VAL A N 1
ATOM 597 C CA . VAL A 1 84 ? 2.787 14.737 -11.503 1.00 76.75 84 VAL A CA 1
ATOM 598 C C . VAL A 1 84 ? 2.599 16.078 -12.222 1.00 76.75 84 VAL A C 1
ATOM 600 O O . VAL A 1 84 ? 1.786 16.896 -11.790 1.00 76.75 84 VAL A O 1
ATOM 603 N N . ALA A 1 85 ? 3.262 16.291 -13.360 1.00 72.81 85 ALA A N 1
ATOM 604 C CA . ALA A 1 85 ? 3.132 17.520 -14.143 1.00 72.81 85 ALA A CA 1
ATOM 605 C C . ALA A 1 85 ? 1.686 17.781 -14.615 1.00 72.81 85 ALA A C 1
ATOM 607 O O . ALA A 1 85 ? 1.217 18.920 -14.563 1.00 72.81 85 ALA A O 1
ATOM 608 N N . VAL A 1 86 ? 0.944 16.740 -15.010 1.00 74.06 86 VAL A N 1
ATOM 609 C CA . VAL A 1 86 ? -0.476 16.841 -15.396 1.00 74.06 86 VAL A CA 1
ATOM 610 C C . VAL A 1 86 ? -1.361 17.246 -14.215 1.00 74.06 86 VAL A C 1
ATOM 612 O O . VAL A 1 86 ? -2.246 18.092 -14.376 1.00 74.06 86 VAL A O 1
ATOM 615 N N . VAL A 1 87 ? -1.122 16.686 -13.026 1.00 74.06 87 VAL A N 1
ATOM 616 C CA . VAL A 1 87 ? -1.861 17.048 -11.804 1.00 74.06 87 VAL A CA 1
ATOM 617 C C . VAL A 1 87 ? -1.622 18.512 -11.434 1.00 74.06 87 VAL A C 1
ATOM 619 O O . VAL A 1 87 ? -2.582 19.249 -11.192 1.00 74.06 87 VAL A O 1
ATOM 622 N N . PHE A 1 88 ? -0.370 18.968 -11.472 1.00 66.38 88 PHE A N 1
ATOM 623 C CA . PHE A 1 88 ? -0.034 20.368 -11.205 1.00 66.38 88 PHE A CA 1
ATOM 624 C C . PHE A 1 88 ? -0.597 21.318 -12.267 1.00 66.38 88 PHE A C 1
ATOM 626 O O . PHE A 1 88 ? -1.133 22.372 -11.919 1.00 66.38 88 PHE A O 1
ATOM 633 N N . HIS A 1 89 ? -0.579 20.930 -13.545 1.00 72.12 89 HIS A N 1
ATOM 634 C CA . HIS A 1 89 ? -1.196 21.727 -14.605 1.00 72.12 89 HIS A CA 1
ATOM 635 C C . HIS A 1 89 ? -2.715 21.882 -14.406 1.00 72.12 89 HIS A C 1
ATOM 637 O O . HIS A 1 89 ? -3.257 22.969 -14.616 1.00 72.12 89 HIS A O 1
ATOM 643 N N . ARG A 1 90 ? -3.410 20.831 -13.947 1.00 64.31 90 ARG A N 1
ATOM 644 C CA . ARG A 1 90 ? -4.845 20.899 -13.618 1.00 64.31 90 ARG A CA 1
ATOM 645 C C . ARG A 1 90 ? -5.140 21.743 -12.379 1.00 64.31 90 ARG A C 1
ATOM 647 O O . ARG A 1 90 ? -6.167 22.413 -12.357 1.00 64.31 90 ARG A O 1
ATOM 654 N N . SER A 1 91 ? -4.268 21.718 -11.372 1.00 64.25 91 SER A N 1
ATOM 655 C CA . SER A 1 91 ? -4.442 22.493 -10.136 1.00 64.25 91 SER A CA 1
ATOM 656 C C . SER A 1 91 ? -4.164 23.992 -10.312 1.00 64.25 91 SER A C 1
ATOM 658 O O . SER A 1 91 ? -4.621 24.787 -9.496 1.00 64.25 91 SER A O 1
ATOM 660 N N . GLY A 1 92 ? -3.426 24.379 -11.358 1.00 61.16 92 GLY A N 1
ATOM 661 C CA . GLY A 1 92 ? -3.111 25.772 -11.683 1.00 61.16 92 GLY A CA 1
ATOM 662 C C . GLY A 1 92 ? -4.110 26.471 -12.611 1.00 61.16 92 GLY A C 1
ATOM 663 O O . GLY A 1 92 ? -3.928 27.652 -12.898 1.00 61.16 92 GLY A O 1
ATOM 664 N N . ARG A 1 93 ? -5.157 25.789 -13.103 1.00 58.31 93 ARG A N 1
ATOM 665 C CA . ARG A 1 93 ? -6.209 26.463 -13.880 1.00 58.31 93 ARG A CA 1
ATOM 666 C C . ARG A 1 93 ? -7.205 27.145 -12.933 1.00 58.31 93 ARG A C 1
ATOM 668 O O . ARG A 1 93 ? -7.846 26.431 -12.158 1.00 58.31 93 ARG A O 1
ATOM 675 N N . PRO A 1 94 ? -7.390 28.479 -13.000 1.00 58.03 94 PRO A N 1
ATOM 676 C CA . PRO A 1 94 ? -8.516 29.113 -12.329 1.00 58.03 94 PRO A CA 1
ATOM 677 C C . PRO A 1 94 ? -9.805 28.508 -12.893 1.00 58.03 94 PRO A C 1
ATOM 679 O O . PRO A 1 94 ? -9.959 28.367 -14.109 1.00 58.03 94 PRO A O 1
ATOM 682 N N . ARG A 1 95 ? -10.690 28.061 -11.998 1.00 63.38 95 ARG A N 1
ATOM 683 C CA . ARG A 1 95 ? -12.019 27.586 -12.394 1.00 63.38 95 ARG A CA 1
ATOM 684 C C . ARG A 1 95 ? -12.823 28.785 -12.927 1.00 63.38 95 ARG A C 1
ATOM 686 O O . ARG A 1 95 ? -12.678 29.859 -12.343 1.00 63.38 95 ARG A O 1
ATOM 693 N N . PRO A 1 96 ? -13.588 28.620 -14.021 1.00 64.69 96 PRO A N 1
ATOM 694 C CA . PRO A 1 96 ? -14.457 29.671 -14.545 1.00 64.69 96 PRO A CA 1
ATOM 695 C C . PRO A 1 96 ? -15.585 30.016 -13.568 1.00 64.69 96 PRO A C 1
ATOM 697 O O . PRO A 1 96 ? -15.964 29.126 -12.767 1.00 64.69 96 PRO A O 1
#

InterPro domains:
  IPR036259 MFS transporter superfamily [SSF103473] (18-86)

Sequence (96 aa):
MLTLPTAASTVAAPPAREERPRLLTELLGGARRLLGHPRLAVATCAASAIAFADAAWWSVLVVYSGSVLGLPEAGFGLLLAAGVAVVFHRSGRPRP

Organism: NCBI:txid1886

Secondary structure (DSSP, 8-state):
-------S-------HHHHHHHHHHHHHHHHHHHHTSHHHHHHHHHHHHHHHHHHHHHHHHHHHHHHTS---HHHHHHHHHHHHHHHHHHHTSPP-

pLDDT: mean 70.77, std 11.82, range [39.19, 89.31]

Foldseek 3Di:
DDDDDPPPPPPVDDPVPVVVVVVVVVVVVVVVVQCVDVVSVVVVVVVVVVVVVVVVVVVVLQCCCCPPVVDDPVVSVVVVVVVVVVVVVVVPDDDD